Protein AF-A0A1K1N784-F1 (afdb_monomer_lite)

Structure (mmCIF, N/CA/C/O backbone):
data_AF-A0A1K1N784-F1
#
_entry.id   AF-A0A1K1N784-F1
#
loop_
_atom_site.group_PDB
_atom_site.id
_atom_site.type_symbol
_atom_site.label_atom_id
_atom_site.label_alt_id
_atom_site.label_comp_id
_atom_site.label_asym_id
_atom_site.label_entity_id
_atom_site.label_seq_id
_atom_site.pdbx_PDB_ins_code
_atom_site.Cartn_x
_atom_site.Cartn_y
_atom_site.Cartn_z
_atom_site.occupancy
_atom_site.B_iso_or_equiv
_atom_site.auth_seq_id
_atom_site.auth_comp_id
_atom_site.auth_asym_id
_atom_site.auth_atom_id
_atom_site.pdbx_PDB_model_num
ATOM 1 N N . MET A 1 1 ? 9.938 3.141 13.912 1.00 63.38 1 MET A N 1
ATOM 2 C CA . MET A 1 1 ? 8.497 3.324 14.189 1.00 63.38 1 MET A CA 1
ATOM 3 C C . MET A 1 1 ? 7.872 1.938 14.221 1.00 63.38 1 MET A C 1
ATOM 5 O O . MET A 1 1 ? 8.157 1.172 13.310 1.00 63.38 1 MET A O 1
ATOM 9 N N . GLN A 1 2 ? 7.133 1.568 15.271 1.00 84.19 2 GLN A N 1
ATOM 10 C CA . GLN A 1 2 ? 6.452 0.267 15.311 1.00 84.19 2 GLN A CA 1
ATOM 11 C C . GLN A 1 2 ? 5.195 0.350 14.439 1.00 84.19 2 GLN A C 1
ATOM 13 O O . GLN A 1 2 ? 4.446 1.317 14.556 1.00 84.19 2 GLN A O 1
ATOM 18 N N . ALA A 1 3 ? 5.017 -0.603 13.526 1.00 90.56 3 ALA A N 1
ATOM 19 C CA . ALA A 1 3 ? 3.834 -0.690 12.676 1.00 90.56 3 ALA A CA 1
ATOM 20 C C . ALA A 1 3 ? 2.866 -1.737 13.236 1.00 90.56 3 ALA A C 1
ATOM 22 O O . ALA A 1 3 ? 3.303 -2.785 13.710 1.00 90.56 3 ALA A O 1
ATOM 23 N N . ASP A 1 4 ? 1.569 -1.449 13.159 1.00 92.81 4 ASP A N 1
ATOM 24 C CA . ASP A 1 4 ? 0.488 -2.363 13.535 1.00 92.81 4 ASP A CA 1
ATOM 25 C C . ASP A 1 4 ? 0.226 -3.411 12.445 1.00 92.81 4 ASP A C 1
ATOM 27 O O . ASP A 1 4 ? -0.227 -4.516 12.737 1.00 92.81 4 ASP A O 1
ATOM 31 N N . LEU A 1 5 ? 0.518 -3.064 11.186 1.00 94.38 5 LEU A N 1
ATOM 32 C CA . LEU A 1 5 ? 0.329 -3.926 10.024 1.00 94.38 5 LEU A CA 1
ATOM 33 C C . LEU A 1 5 ? 1.456 -3.735 9.008 1.00 94.38 5 LEU A C 1
ATOM 35 O O . LEU A 1 5 ? 1.834 -2.604 8.708 1.00 94.38 5 LEU A O 1
ATOM 39 N N . GLY A 1 6 ? 1.952 -4.835 8.444 1.00 94.94 6 GLY A N 1
ATOM 40 C CA . GLY A 1 6 ? 2.844 -4.827 7.287 1.00 94.94 6 GLY A CA 1
ATOM 41 C C . GLY A 1 6 ? 2.106 -5.286 6.033 1.00 94.94 6 GLY A C 1
ATOM 42 O O . GLY A 1 6 ? 1.468 -6.336 6.050 1.00 94.94 6 GLY A O 1
ATOM 43 N N . VAL A 1 7 ? 2.211 -4.528 4.945 1.00 95.31 7 VAL A N 1
ATOM 44 C CA . VAL A 1 7 ? 1.664 -4.897 3.631 1.00 95.31 7 VAL A CA 1
ATOM 45 C C . VAL A 1 7 ? 2.724 -4.737 2.551 1.00 95.31 7 VAL A C 1
ATOM 47 O O . VAL A 1 7 ? 3.675 -3.964 2.699 1.00 95.31 7 VAL A O 1
ATOM 50 N N . ARG A 1 8 ? 2.553 -5.461 1.446 1.00 95.06 8 ARG A N 1
ATOM 51 C CA . ARG A 1 8 ? 3.390 -5.291 0.259 1.00 95.06 8 ARG A CA 1
ATOM 52 C C . ARG A 1 8 ? 2.777 -4.232 -0.650 1.00 95.06 8 ARG A C 1
ATOM 54 O O . ARG A 1 8 ? 1.585 -4.294 -0.924 1.00 95.06 8 ARG A O 1
ATOM 61 N N . LEU A 1 9 ? 3.582 -3.281 -1.103 1.00 94.50 9 LEU A N 1
ATOM 62 C CA . LEU A 1 9 ? 3.180 -2.202 -1.999 1.00 94.50 9 LEU A CA 1
ATOM 63 C C . LEU A 1 9 ? 3.704 -2.470 -3.408 1.00 94.50 9 LEU A C 1
ATOM 65 O O . LEU A 1 9 ? 4.892 -2.701 -3.602 1.00 94.50 9 LEU A O 1
ATOM 69 N N . ILE A 1 10 ? 2.813 -2.435 -4.385 1.00 93.56 10 ILE A N 1
ATOM 70 C CA . ILE A 1 10 ? 3.071 -2.748 -5.791 1.00 93.56 10 ILE A CA 1
ATOM 71 C C . ILE A 1 10 ? 2.526 -1.589 -6.630 1.00 93.56 10 ILE A C 1
ATOM 73 O O . ILE A 1 10 ? 1.604 -0.889 -6.207 1.00 93.56 10 ILE A O 1
ATOM 77 N N . HIS A 1 11 ? 3.094 -1.381 -7.815 1.00 90.62 11 HIS A N 1
ATOM 78 C CA . HIS A 1 11 ? 2.498 -0.530 -8.840 1.00 90.62 11 HIS A CA 1
ATOM 79 C C . HIS A 1 11 ? 2.474 -1.290 -10.166 1.00 90.62 11 HIS A C 1
ATOM 81 O O . HIS A 1 11 ? 3.519 -1.758 -10.621 1.00 90.62 11 HIS A O 1
ATOM 87 N N . ASP A 1 12 ? 1.299 -1.427 -10.777 1.00 90.19 12 ASP A N 1
ATOM 88 C CA . ASP A 1 12 ? 1.102 -2.223 -12.001 1.00 90.19 12 ASP A CA 1
ATOM 89 C C . ASP A 1 12 ? 1.245 -1.406 -13.301 1.00 90.19 12 ASP A C 1
ATOM 91 O O . ASP A 1 12 ? 1.180 -1.950 -14.401 1.00 90.19 12 ASP A O 1
ATOM 95 N N . GLY A 1 13 ? 1.459 -0.095 -13.174 1.00 88.19 13 GLY A N 1
ATOM 96 C CA . GLY A 1 13 ? 1.525 0.855 -14.286 1.00 88.19 13 GLY A CA 1
ATOM 97 C C . GLY A 1 13 ? 0.312 1.783 -14.361 1.00 88.19 13 GLY A C 1
ATOM 98 O O . GLY A 1 13 ? 0.438 2.863 -14.930 1.00 88.19 13 GLY A O 1
ATOM 99 N N . ASN A 1 14 ? -0.804 1.416 -13.729 1.00 91.75 14 ASN A N 1
ATOM 100 C CA . ASN A 1 14 ? -2.034 2.206 -13.673 1.00 91.75 14 ASN A CA 1
ATOM 101 C C . ASN A 1 14 ? -2.416 2.592 -12.239 1.00 91.75 14 ASN A C 1
ATOM 103 O O . ASN A 1 14 ? -2.888 3.704 -12.008 1.00 91.75 14 ASN A O 1
ATOM 107 N N . CYS A 1 15 ? -2.227 1.671 -11.294 1.00 95.44 15 CYS A N 1
ATOM 108 C CA . CYS A 1 15 ? -2.656 1.798 -9.913 1.00 95.44 15 CYS A CA 1
ATOM 109 C C . CYS A 1 15 ? -1.554 1.370 -8.939 1.00 95.44 15 CYS A C 1
ATOM 111 O O . CYS A 1 15 ? -0.744 0.473 -9.196 1.00 95.44 15 CYS A O 1
ATOM 113 N N . TRP A 1 16 ? -1.593 1.980 -7.760 1.00 95.38 16 TRP A N 1
ATOM 114 C CA . TRP A 1 16 ? -0.936 1.482 -6.565 1.00 95.38 16 TRP A CA 1
ATOM 115 C C . TRP A 1 16 ? -1.786 0.399 -5.915 1.00 95.38 16 TRP A C 1
ATOM 117 O O . TRP A 1 16 ? -3.006 0.528 -5.820 1.00 95.38 16 TRP A O 1
ATOM 127 N N . ILE A 1 17 ? -1.127 -0.652 -5.439 1.00 96.06 17 ILE A N 1
ATOM 128 C CA . ILE A 1 17 ? -1.774 -1.832 -4.874 1.00 96.06 17 ILE A CA 1
ATOM 129 C C . ILE A 1 17 ? -1.099 -2.178 -3.546 1.00 96.06 17 ILE A C 1
ATOM 131 O O . ILE A 1 17 ? 0.111 -2.401 -3.493 1.00 96.06 17 ILE A O 1
ATOM 135 N N . ALA A 1 18 ? -1.883 -2.237 -2.472 1.00 96.56 18 ALA A N 1
ATOM 136 C CA . ALA A 1 18 ? -1.472 -2.767 -1.178 1.00 96.56 18 ALA A CA 1
ATOM 137 C C . ALA A 1 18 ? -1.991 -4.203 -1.031 1.00 96.56 18 ALA A C 1
ATOM 139 O O . ALA A 1 18 ? -3.194 -4.431 -0.899 1.00 96.56 18 ALA A O 1
ATOM 140 N N . CYS A 1 19 ? -1.073 -5.167 -1.023 1.00 95.06 19 CYS A N 1
ATOM 141 C CA . CYS A 1 19 ? -1.375 -6.588 -0.916 1.00 95.06 19 CYS A CA 1
ATOM 142 C C . CYS A 1 19 ? -1.098 -7.106 0.499 1.00 95.06 19 CYS A C 1
ATOM 144 O O . CYS A 1 19 ? 0.017 -6.990 1.023 1.00 95.06 19 CYS A O 1
ATOM 146 N N . HIS A 1 20 ? -2.095 -7.772 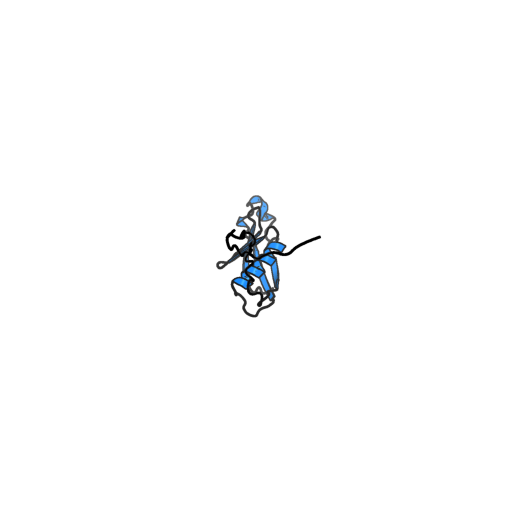1.070 1.00 93.56 20 HIS A N 1
ATOM 147 C CA . HIS A 1 20 ? -2.001 -8.561 2.291 1.00 93.56 20 HIS A CA 1
ATOM 148 C C . HIS A 1 20 ? -2.607 -9.954 2.024 1.00 93.56 20 HIS A C 1
ATOM 150 O O . HIS A 1 20 ? -3.487 -10.072 1.177 1.00 93.56 20 HIS A O 1
ATOM 156 N N . PRO A 1 21 ? -2.219 -11.030 2.733 1.00 89.88 21 PRO A N 1
ATOM 157 C CA . PRO A 1 21 ? -2.790 -12.364 2.495 1.00 89.88 21 PRO A CA 1
ATOM 158 C C . PRO A 1 21 ? -4.322 -12.470 2.604 1.00 89.88 21 PRO A C 1
ATOM 160 O O . PRO A 1 21 ? -4.899 -13.439 2.127 1.00 89.88 21 PRO A O 1
ATOM 163 N N . VAL A 1 22 ? -4.973 -11.501 3.254 1.00 89.00 22 VAL A N 1
ATOM 164 C CA . VAL A 1 22 ? -6.417 -11.519 3.556 1.00 89.00 22 VAL A CA 1
ATOM 165 C C . VAL A 1 22 ? -7.200 -10.475 2.751 1.00 89.00 22 VAL A C 1
ATOM 167 O O . VAL A 1 22 ? -8.419 -10.567 2.653 1.00 89.00 22 VAL A O 1
ATOM 170 N N . PHE A 1 23 ? -6.531 -9.470 2.185 1.00 91.25 23 PHE A N 1
ATOM 171 C CA . PHE A 1 23 ? -7.196 -8.403 1.442 1.00 91.25 23 PHE A CA 1
ATOM 172 C C . PHE A 1 23 ? -6.239 -7.734 0.458 1.00 91.25 23 PHE A C 1
ATOM 174 O O . PHE A 1 23 ? -5.017 -7.762 0.618 1.00 91.25 23 PHE A O 1
ATOM 181 N N . GLU A 1 24 ? -6.826 -7.044 -0.508 1.00 94.81 24 GLU A N 1
ATOM 182 C CA . GLU A 1 24 ? -6.115 -6.165 -1.420 1.00 94.81 24 GLU A CA 1
ATOM 183 C C . GLU A 1 24 ? -6.841 -4.821 -1.488 1.00 94.81 24 GLU A C 1
ATOM 185 O O . GLU A 1 24 ? -8.072 -4.776 -1.523 1.00 94.81 24 GLU A O 1
ATOM 190 N N . ALA A 1 25 ? -6.077 -3.731 -1.475 1.00 96.44 25 ALA A N 1
ATOM 191 C CA . ALA A 1 25 ? -6.582 -2.381 -1.692 1.00 96.44 25 ALA A CA 1
ATOM 192 C C . ALA A 1 25 ? -5.841 -1.750 -2.871 1.00 96.44 25 ALA A C 1
ATOM 194 O O . ALA A 1 25 ? -4.635 -1.947 -3.019 1.00 96.44 25 ALA A O 1
ATOM 195 N N . GLN A 1 26 ? -6.557 -0.990 -3.697 1.00 97.50 26 GLN A N 1
ATOM 196 C CA . GLN A 1 26 ? -6.016 -0.354 -4.896 1.00 97.50 26 GLN A CA 1
ATOM 197 C C . GLN A 1 26 ? -6.378 1.131 -4.917 1.00 97.50 26 GLN A C 1
ATOM 199 O O . GLN A 1 26 ? -7.425 1.512 -4.399 1.00 97.50 26 GLN A O 1
ATOM 204 N N . GLY A 1 27 ? -5.547 1.962 -5.537 1.00 96.88 27 GLY A N 1
ATOM 205 C CA . GLY A 1 27 ? -5.840 3.373 -5.798 1.00 96.88 27 GLY A CA 1
ATOM 206 C C . GLY A 1 27 ? -4.984 3.905 -6.941 1.00 96.88 27 GLY A C 1
ATOM 207 O O . GLY A 1 27 ? -3.863 3.439 -7.134 1.00 96.88 27 GLY A O 1
ATOM 208 N N . ARG A 1 28 ? -5.488 4.866 -7.723 1.00 95.62 28 ARG A N 1
ATOM 209 C CA . ARG A 1 28 ? -4.728 5.441 -8.853 1.00 95.62 28 ARG A CA 1
ATOM 210 C C . ARG A 1 28 ? -3.547 6.274 -8.375 1.00 95.62 28 ARG A C 1
ATOM 212 O O . ARG A 1 28 ? -2.526 6.366 -9.047 1.00 95.62 28 ARG A O 1
ATOM 219 N N . ASP A 1 29 ? -3.675 6.844 -7.186 1.00 94.56 29 ASP A N 1
ATOM 220 C CA . ASP A 1 29 ? -2.600 7.501 -6.464 1.00 94.56 29 ASP A CA 1
ATOM 221 C C . ASP A 1 29 ? -2.507 6.976 -5.023 1.00 94.56 29 ASP A C 1
ATOM 223 O O . ASP A 1 29 ? -3.333 6.187 -4.555 1.00 94.56 29 ASP A O 1
ATOM 227 N N . LEU A 1 30 ? -1.455 7.393 -4.320 1.00 93.62 30 LEU A N 1
ATOM 228 C CA . LEU A 1 30 ? -1.189 6.963 -2.950 1.00 93.62 30 LEU A CA 1
ATOM 229 C C . LEU A 1 30 ? -2.256 7.438 -1.952 1.00 93.62 30 LEU A C 1
ATOM 231 O O . LEU A 1 30 ? -2.489 6.748 -0.966 1.00 93.62 30 LEU A O 1
ATOM 235 N N . SER A 1 31 ? -2.911 8.575 -2.198 1.00 94.38 31 SER A N 1
ATOM 236 C CA . SER A 1 31 ? -3.964 9.096 -1.318 1.00 94.38 31 SER A CA 1
ATOM 237 C C . SER A 1 31 ? -5.246 8.277 -1.463 1.00 94.38 31 SER A C 1
ATOM 239 O O . SER A 1 31 ? -5.870 7.913 -0.468 1.00 94.38 31 SER A O 1
ATOM 241 N N . GLU A 1 32 ? -5.621 7.944 -2.701 1.00 96.06 32 GLU A N 1
ATOM 242 C CA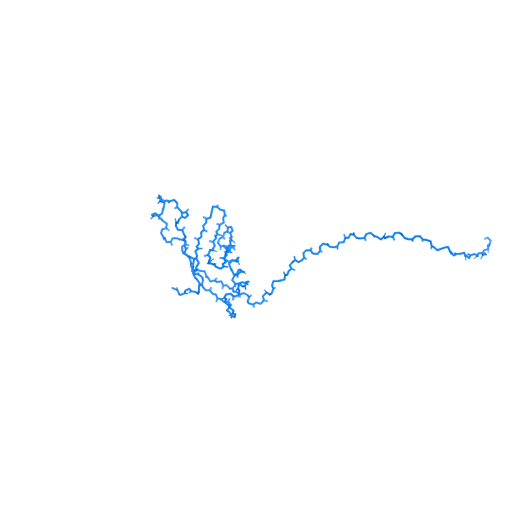 . GLU A 1 32 ? -6.735 7.043 -3.004 1.00 96.06 32 GLU A CA 1
ATOM 243 C C . GLU A 1 32 ? -6.476 5.642 -2.432 1.00 96.06 32 GLU A C 1
ATOM 245 O O . GLU A 1 32 ? -7.374 5.044 -1.837 1.00 96.06 32 GLU A O 1
ATOM 250 N N . LEU A 1 33 ? -5.237 5.142 -2.532 1.00 96.75 33 LEU A N 1
ATOM 251 C CA . LEU A 1 33 ? -4.844 3.881 -1.905 1.00 96.75 33 LEU A CA 1
ATOM 252 C C . LEU A 1 33 ? -5.034 3.923 -0.383 1.00 96.75 33 LEU A C 1
ATOM 254 O O . LEU A 1 33 ? -5.579 2.975 0.177 1.00 96.75 33 LEU A O 1
ATOM 258 N N . ASP A 1 34 ? -4.598 4.995 0.282 1.00 95.69 34 ASP A N 1
ATOM 259 C CA . ASP A 1 34 ? -4.691 5.132 1.740 1.00 95.69 34 ASP A CA 1
ATOM 260 C C . ASP A 1 34 ? -6.162 5.115 2.210 1.00 95.69 34 ASP A C 1
ATOM 262 O O . ASP A 1 34 ? -6.500 4.417 3.172 1.00 95.69 34 ASP A O 1
ATOM 266 N N . LEU A 1 35 ? -7.056 5.805 1.489 1.00 94.69 35 LEU A N 1
ATOM 267 C CA . LEU A 1 35 ? -8.503 5.799 1.749 1.00 94.69 35 LEU A CA 1
ATOM 268 C C . LEU A 1 35 ? -9.120 4.409 1.548 1.00 94.69 35 LEU A C 1
ATOM 270 O O . LEU A 1 35 ? -9.834 3.900 2.416 1.00 94.69 35 LEU A O 1
ATOM 274 N N . ASN A 1 36 ? -8.823 3.771 0.416 1.00 95.38 36 ASN A N 1
ATOM 275 C CA . ASN A 1 36 ? -9.368 2.455 0.089 1.00 95.38 36 ASN A CA 1
ATOM 276 C C . ASN A 1 36 ? -8.834 1.369 1.031 1.00 95.38 36 ASN A C 1
ATOM 278 O O . ASN A 1 36 ? -9.561 0.434 1.378 1.00 95.38 36 ASN A O 1
ATOM 282 N N . LEU A 1 37 ? -7.590 1.505 1.493 1.00 95.25 37 LEU A N 1
ATOM 283 C CA . LEU A 1 37 ? -6.996 0.632 2.496 1.00 95.25 37 LEU A CA 1
ATOM 284 C C . LEU A 1 37 ? -7.719 0.756 3.839 1.00 95.25 37 LEU A C 1
ATOM 286 O O . LEU A 1 37 ? -8.081 -0.273 4.407 1.00 95.25 37 LEU A O 1
ATOM 290 N N . ALA A 1 38 ? -7.991 1.974 4.319 1.00 93.62 38 ALA A N 1
ATOM 291 C CA . ALA A 1 38 ? -8.762 2.177 5.547 1.00 93.62 38 ALA A CA 1
ATOM 292 C C . ALA A 1 38 ? -10.137 1.487 5.466 1.00 93.62 38 ALA A C 1
ATOM 294 O O . ALA A 1 38 ? -10.467 0.667 6.325 1.00 93.62 38 ALA A O 1
ATOM 295 N N . GLY A 1 39 ? -10.872 1.688 4.366 1.00 91.44 39 GLY A N 1
ATOM 296 C CA . GLY A 1 39 ? -12.165 1.029 4.147 1.00 91.44 39 GLY A CA 1
ATOM 297 C C . GLY A 1 39 ? -12.079 -0.502 4.024 1.00 91.44 39 GLY A C 1
ATOM 298 O O . GLY A 1 39 ? -13.002 -1.221 4.414 1.00 91.44 39 GLY A O 1
ATOM 299 N N . CYS A 1 40 ? -10.976 -1.054 3.508 1.00 91.94 40 CYS A N 1
ATOM 300 C CA . CYS A 1 40 ? -10.755 -2.505 3.513 1.00 91.94 40 CYS A CA 1
ATOM 301 C C . CYS A 1 40 ? -10.520 -3.044 4.927 1.00 91.94 40 CYS A C 1
ATOM 303 O O . CYS A 1 40 ? -11.085 -4.076 5.287 1.00 91.94 40 CYS A O 1
ATOM 305 N N . LEU A 1 41 ? -9.732 -2.338 5.737 1.00 91.12 41 LEU A N 1
ATOM 306 C CA . LEU A 1 41 ? -9.426 -2.734 7.113 1.00 91.12 41 LEU A CA 1
ATOM 307 C C . LEU A 1 41 ? -10.656 -2.656 8.024 1.00 91.12 41 LEU A C 1
ATOM 309 O O . LEU A 1 41 ? -10.844 -3.534 8.870 1.00 91.12 41 LEU A O 1
ATOM 313 N N . GLU A 1 42 ? -11.520 -1.663 7.806 1.00 89.00 42 GLU A N 1
ATOM 314 C CA . GLU A 1 42 ? -12.819 -1.536 8.473 1.00 89.00 42 GLU A CA 1
ATOM 315 C C . GLU A 1 42 ? -13.749 -2.705 8.130 1.00 89.00 42 GLU A C 1
ATOM 317 O O . GLU A 1 42 ? -14.240 -3.392 9.030 1.00 89.00 42 GLU A O 1
ATOM 322 N N . ARG A 1 43 ? -13.940 -2.997 6.835 1.00 86.00 43 ARG A N 1
ATOM 323 C CA . ARG A 1 43 ? -14.798 -4.107 6.380 1.00 86.00 43 ARG A CA 1
ATOM 324 C C . ARG A 1 43 ? -14.295 -5.469 6.852 1.00 86.00 43 ARG A C 1
ATOM 326 O O . ARG A 1 43 ? -15.097 -6.317 7.233 1.00 86.00 43 ARG A O 1
ATOM 333 N N . ALA A 1 44 ? -12.979 -5.666 6.865 1.00 85.06 44 ALA A N 1
ATOM 334 C CA . ALA A 1 44 ? -12.356 -6.897 7.339 1.00 85.06 44 ALA A CA 1
ATOM 335 C C . ALA A 1 44 ? -12.341 -7.021 8.876 1.00 85.06 44 ALA A C 1
ATOM 337 O O . ALA A 1 44 ? -11.983 -8.079 9.391 1.00 85.06 44 ALA A O 1
ATOM 338 N N . ARG A 1 45 ? -12.717 -5.960 9.614 1.00 84.50 45 ARG A N 1
ATOM 339 C CA . ARG A 1 45 ? -12.709 -5.890 11.087 1.00 84.50 45 ARG A CA 1
ATOM 340 C C . ARG A 1 45 ? -11.384 -6.353 11.707 1.00 84.50 45 ARG A C 1
ATOM 342 O O . ARG A 1 45 ? -11.373 -6.970 12.768 1.00 84.50 45 ARG A O 1
ATOM 349 N N . LEU A 1 46 ? -10.262 -6.047 11.052 1.00 82.31 46 LEU A N 1
ATOM 350 C CA . LEU A 1 46 ? -8.936 -6.523 11.473 1.00 82.31 46 LEU A CA 1
ATOM 351 C C . LEU A 1 46 ? -8.425 -5.838 12.747 1.00 82.31 46 LEU A C 1
ATOM 353 O O . LEU A 1 46 ? -7.600 -6.403 13.460 1.00 82.31 46 LEU A O 1
ATOM 357 N N . PHE A 1 47 ? -8.936 -4.644 13.055 1.00 86.19 47 PHE A N 1
ATOM 358 C CA . PHE A 1 47 ? -8.549 -3.859 14.229 1.00 86.19 47 PHE A CA 1
ATOM 359 C C . PHE A 1 47 ? -9.788 -3.349 14.985 1.00 86.19 47 PHE A C 1
ATOM 361 O O . PHE A 1 47 ? -10.063 -2.147 14.986 1.00 86.19 47 PHE A O 1
ATOM 368 N N . PRO A 1 48 ? -10.574 -4.240 15.617 1.00 81.44 48 PRO A N 1
ATOM 369 C CA . PRO A 1 48 ? -11.808 -3.848 16.288 1.00 81.44 48 PRO A CA 1
ATOM 370 C C . PRO A 1 48 ? -11.518 -2.882 17.445 1.00 81.44 48 PRO A C 1
ATOM 372 O O . PRO A 1 48 ? -10.624 -3.114 18.258 1.00 81.44 48 PRO A O 1
ATOM 375 N N . GLY A 1 49 ? -12.277 -1.786 17.513 1.00 82.00 49 GLY A N 1
ATOM 376 C CA . GLY A 1 49 ? -12.166 -0.781 18.577 1.00 82.00 49 GLY A CA 1
ATOM 377 C C . GLY A 1 49 ? -10.961 0.160 18.477 1.00 82.00 49 GLY A C 1
ATOM 378 O O . GLY A 1 49 ? -10.820 1.037 19.326 1.00 82.00 49 GLY A O 1
ATOM 379 N N . ARG A 1 50 ? -10.104 0.023 17.457 1.00 86.25 50 ARG A N 1
ATOM 380 C CA . ARG A 1 50 ? -9.035 0.992 17.180 1.00 86.25 50 ARG A CA 1
ATOM 381 C C . ARG A 1 50 ? -9.518 2.053 16.198 1.00 86.25 50 ARG A C 1
ATOM 383 O O . ARG A 1 50 ? -10.160 1.733 15.205 1.00 86.25 50 ARG A O 1
ATOM 390 N N . THR A 1 51 ? -9.174 3.306 16.475 1.00 88.56 51 THR A N 1
ATOM 391 C CA . THR A 1 51 ? -9.493 4.469 15.630 1.00 88.56 51 THR A CA 1
ATOM 392 C C . THR A 1 51 ? -8.302 4.941 14.805 1.00 88.56 51 THR A C 1
ATOM 394 O O . THR A 1 51 ? -8.472 5.717 13.874 1.00 88.56 51 THR A O 1
ATOM 397 N N . GLU A 1 52 ? -7.091 4.497 15.135 1.00 92.38 52 GLU A N 1
ATOM 398 C CA . GLU A 1 52 ? -5.871 4.818 14.400 1.00 92.38 52 GLU A CA 1
ATOM 399 C C . GLU A 1 52 ? -4.961 3.591 14.364 1.00 92.38 52 GLU A C 1
ATOM 401 O O . GLU A 1 52 ? -4.846 2.857 15.352 1.00 92.38 52 GLU A O 1
ATOM 406 N N . ILE A 1 53 ? -4.318 3.374 13.222 1.00 94.12 53 ILE A N 1
ATOM 407 C CA . ILE A 1 53 ? -3.293 2.347 13.038 1.00 94.12 53 ILE A CA 1
ATOM 408 C C . ILE A 1 53 ? -2.146 2.893 12.189 1.00 94.12 53 ILE A C 1
ATOM 410 O O . ILE A 1 53 ? -2.339 3.742 11.318 1.00 94.12 53 ILE A O 1
ATOM 414 N N . THR A 1 54 ? -0.946 2.371 12.414 1.00 96.31 54 THR A N 1
ATOM 415 C CA . THR A 1 54 ? 0.221 2.620 11.566 1.00 96.31 54 THR A CA 1
ATOM 416 C C . THR A 1 54 ? 0.466 1.417 10.664 1.00 96.31 54 THR A C 1
ATOM 418 O O . THR A 1 54 ? 0.790 0.329 11.139 1.00 96.31 54 THR A O 1
ATOM 421 N N . VAL A 1 55 ? 0.377 1.615 9.352 1.00 95.62 55 VAL A N 1
ATOM 422 C CA . VAL A 1 55 ? 0.676 0.588 8.350 1.00 95.62 55 VAL A CA 1
ATOM 423 C C . VAL A 1 55 ? 2.060 0.838 7.765 1.00 95.62 55 VAL A C 1
ATOM 425 O O . VAL A 1 55 ? 2.375 1.947 7.336 1.00 95.62 55 VAL A O 1
ATOM 428 N N . PHE A 1 56 ? 2.892 -0.197 7.743 1.00 95.50 56 PHE A N 1
ATOM 429 C CA . PHE A 1 56 ? 4.133 -0.221 6.984 1.00 95.50 56 PHE A CA 1
ATOM 430 C C . PHE A 1 56 ? 3.889 -0.858 5.617 1.00 95.50 56 PHE A C 1
ATOM 432 O O . PHE A 1 56 ? 3.460 -2.006 5.517 1.00 95.50 56 PHE A O 1
ATOM 439 N N . MET A 1 57 ? 4.184 -0.106 4.566 1.00 94.81 57 MET A N 1
ATOM 440 C CA . MET A 1 57 ? 4.088 -0.527 3.177 1.00 94.81 57 MET A CA 1
ATOM 441 C C . MET A 1 57 ? 5.496 -0.784 2.645 1.00 94.81 57 MET A C 1
ATOM 443 O O . MET A 1 57 ? 6.263 0.159 2.435 1.00 94.81 57 MET A O 1
ATOM 447 N N . ALA A 1 58 ? 5.836 -2.056 2.444 1.00 92.75 58 ALA A N 1
ATOM 448 C CA . ALA A 1 58 ? 7.102 -2.474 1.855 1.00 92.75 58 ALA A CA 1
ATOM 449 C C . ALA A 1 58 ? 6.957 -2.561 0.335 1.00 92.75 58 ALA A C 1
ATOM 451 O O . ALA A 1 58 ? 6.202 -3.395 -0.163 1.00 92.75 58 ALA A O 1
ATOM 452 N N . PHE A 1 59 ? 7.666 -1.713 -0.402 1.00 91.12 59 PHE A N 1
ATOM 453 C CA . PHE A 1 59 ? 7.578 -1.697 -1.855 1.00 91.12 59 PHE A CA 1
ATOM 454 C C . PHE A 1 59 ? 8.230 -2.933 -2.483 1.00 91.12 59 PHE A C 1
ATOM 456 O O . PHE A 1 59 ? 9.352 -3.313 -2.143 1.00 91.12 59 PHE A O 1
ATOM 463 N N . ASP A 1 60 ? 7.528 -3.552 -3.428 1.00 88.94 60 ASP A N 1
ATOM 464 C CA . ASP A 1 60 ? 8.017 -4.683 -4.198 1.00 88.94 60 ASP A CA 1
ATOM 465 C C . ASP A 1 60 ? 8.887 -4.197 -5.363 1.00 88.94 60 ASP A C 1
ATOM 467 O O . ASP A 1 60 ? 8.410 -3.819 -6.437 1.00 88.94 60 ASP A O 1
ATOM 471 N N . PHE A 1 61 ? 10.204 -4.254 -5.167 1.00 82.75 61 PHE A N 1
ATOM 472 C CA . PHE A 1 61 ? 11.185 -3.910 -6.199 1.00 82.75 61 PHE A CA 1
ATOM 473 C C . PHE A 1 61 ? 11.143 -4.837 -7.421 1.00 82.75 61 PHE A C 1
ATOM 475 O O . PHE A 1 61 ? 11.744 -4.508 -8.446 1.00 82.75 61 PHE A O 1
ATOM 482 N N . GLY A 1 62 ? 10.415 -5.958 -7.352 1.00 80.50 62 GLY A N 1
ATOM 483 C CA . GLY A 1 62 ? 10.074 -6.794 -8.498 1.00 80.50 62 GLY A CA 1
ATOM 484 C C . GLY A 1 62 ? 9.430 -6.003 -9.639 1.00 80.50 62 GLY A C 1
ATOM 485 O O . GLY A 1 62 ? 9.732 -6.279 -10.798 1.00 80.50 62 GLY A O 1
ATOM 486 N N . CYS A 1 63 ? 8.654 -4.963 -9.317 1.00 77.88 63 CYS A N 1
ATOM 487 C CA . CYS A 1 63 ? 7.955 -4.113 -10.290 1.00 77.88 63 CYS A CA 1
ATOM 488 C C . CYS A 1 63 ? 8.893 -3.204 -11.094 1.00 77.88 63 CYS A C 1
ATOM 490 O O . CYS A 1 63 ? 8.515 -2.666 -12.130 1.00 77.88 63 CYS A O 1
ATOM 492 N N . ILE A 1 64 ? 10.118 -3.002 -10.610 1.00 78.06 64 ILE A N 1
ATOM 493 C CA . ILE A 1 64 ? 11.082 -2.093 -11.219 1.00 78.06 64 ILE A CA 1
ATOM 494 C C . ILE A 1 64 ? 12.078 -2.905 -12.063 1.00 78.06 64 ILE A C 1
ATOM 496 O O . ILE A 1 64 ? 12.641 -3.886 -11.558 1.00 78.06 64 ILE A O 1
ATOM 500 N N . PRO A 1 65 ? 12.364 -2.507 -13.318 1.00 81.06 65 PRO A N 1
ATOM 501 C CA . PRO A 1 65 ? 13.416 -3.124 -14.120 1.00 81.06 65 PRO A CA 1
ATOM 502 C C . PRO A 1 65 ? 14.779 -3.100 -13.416 1.00 81.06 65 PRO A C 1
ATOM 504 O O . PRO A 1 65 ? 15.160 -2.099 -12.812 1.00 81.06 65 PRO A O 1
ATOM 507 N N . ILE A 1 66 ? 15.551 -4.186 -13.528 1.00 83.12 66 ILE A N 1
ATOM 508 C CA . ILE A 1 66 ? 16.817 -4.370 -12.788 1.00 83.12 66 ILE A CA 1
ATOM 509 C C . ILE A 1 66 ? 17.780 -3.184 -12.959 1.00 83.12 66 ILE A C 1
ATOM 511 O O . ILE A 1 66 ? 18.404 -2.761 -11.988 1.00 83.12 66 ILE A O 1
ATOM 515 N N . TRP A 1 67 ? 17.856 -2.608 -14.162 1.00 81.25 67 TRP A N 1
ATOM 516 C CA . TRP A 1 67 ? 18.807 -1.547 -14.506 1.00 81.25 67 TRP A CA 1
ATOM 517 C C . TRP A 1 67 ? 18.627 -0.246 -13.703 1.00 81.25 67 TRP A C 1
ATOM 519 O O . TRP A 1 67 ? 19.608 0.468 -13.492 1.00 81.25 67 TRP A O 1
ATOM 529 N N . ILE A 1 68 ? 17.419 0.045 -13.199 1.00 78.75 68 ILE A N 1
ATOM 530 C CA . ILE A 1 68 ? 17.150 1.251 -12.394 1.00 78.75 68 ILE A CA 1
ATOM 531 C C . ILE A 1 68 ? 17.061 0.967 -10.884 1.00 78.75 68 ILE A C 1
ATOM 533 O O . ILE A 1 68 ? 17.104 1.899 -10.084 1.00 78.75 68 ILE A O 1
ATOM 537 N N . ARG A 1 69 ? 17.015 -0.306 -10.455 1.00 76.25 69 ARG A N 1
ATOM 538 C CA . ARG A 1 69 ? 16.881 -0.680 -9.027 1.00 76.25 69 ARG A CA 1
ATOM 539 C C . ARG A 1 69 ? 17.987 -0.110 -8.141 1.00 76.25 69 ARG A C 1
ATOM 541 O O . ARG A 1 69 ? 17.714 0.261 -7.004 1.00 76.25 69 ARG A O 1
ATOM 548 N N . GLN A 1 70 ? 19.206 0.011 -8.670 1.00 75.62 70 GLN A N 1
ATOM 549 C CA . GLN A 1 70 ? 20.355 0.589 -7.959 1.00 75.62 70 GLN A CA 1
ATOM 550 C C . GLN A 1 70 ? 20.120 2.030 -7.471 1.00 75.62 70 GLN A C 1
ATOM 552 O O . GLN A 1 70 ? 20.762 2.460 -6.520 1.00 75.62 70 GLN A O 1
ATOM 557 N N . TYR A 1 71 ? 19.161 2.745 -8.067 1.00 71.19 71 TYR A N 1
ATOM 558 C CA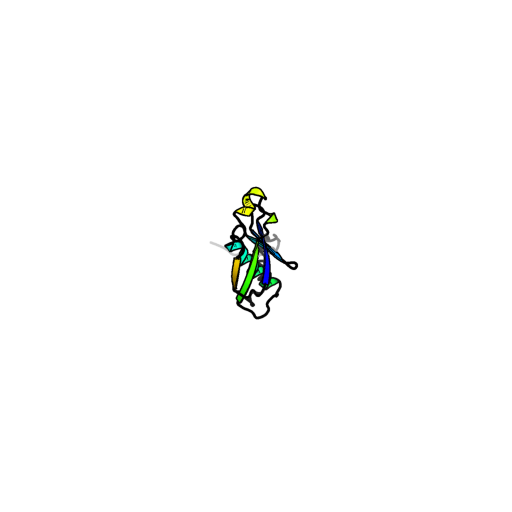 . TYR A 1 71 ? 18.793 4.109 -7.691 1.00 71.19 71 TYR A CA 1
ATOM 559 C C . TYR A 1 71 ? 17.527 4.183 -6.817 1.00 71.19 71 TYR A C 1
ATOM 561 O O . TYR A 1 71 ? 17.139 5.270 -6.402 1.00 71.19 71 TYR A O 1
ATOM 569 N N . ALA A 1 72 ? 16.868 3.053 -6.528 1.00 63.91 72 ALA A N 1
ATOM 570 C CA . ALA A 1 72 ? 15.506 3.025 -5.984 1.00 63.91 72 ALA A CA 1
ATOM 571 C C . ALA A 1 72 ? 15.374 2.462 -4.557 1.00 63.91 72 ALA A C 1
ATOM 573 O O . ALA A 1 72 ? 14.282 2.532 -3.997 1.00 63.91 72 ALA A O 1
ATOM 574 N N . TYR A 1 73 ? 16.445 1.925 -3.962 1.00 56.22 73 TYR A N 1
ATOM 575 C CA . TYR A 1 73 ? 16.394 0.991 -2.821 1.00 56.22 73 TYR A CA 1
ATOM 576 C C . TYR A 1 73 ? 15.534 1.392 -1.605 1.00 56.22 73 TYR A C 1
ATOM 578 O O . TYR A 1 73 ? 15.104 0.506 -0.866 1.00 56.22 73 TYR A O 1
ATOM 586 N N . HIS A 1 74 ? 15.258 2.681 -1.373 1.00 59.88 74 HIS A N 1
ATOM 587 C CA . HIS A 1 74 ? 14.563 3.135 -0.160 1.00 59.88 74 HIS A CA 1
ATOM 588 C C . HIS A 1 74 ? 13.429 4.148 -0.378 1.00 59.88 74 HIS A C 1
ATOM 590 O O . HIS A 1 74 ? 12.830 4.579 0.601 1.00 59.88 74 HIS A O 1
ATOM 596 N N . TYR A 1 75 ? 13.096 4.524 -1.617 1.00 69.06 75 TYR A N 1
ATOM 597 C CA . TYR A 1 75 ? 12.186 5.660 -1.847 1.00 69.06 75 TYR A CA 1
ATOM 598 C C . TYR A 1 75 ? 10.700 5.348 -1.665 1.00 69.06 75 TYR A C 1
ATOM 600 O O . TYR A 1 75 ? 9.919 6.252 -1.387 1.00 69.06 75 TYR A O 1
ATOM 608 N N . PHE A 1 76 ? 10.303 4.085 -1.812 1.00 78.56 76 PHE A N 1
ATOM 609 C CA . PHE A 1 76 ? 8.885 3.724 -1.884 1.00 78.56 76 PHE A CA 1
ATOM 610 C C . PHE A 1 76 ? 8.356 3.025 -0.632 1.00 78.56 76 PHE A C 1
ATOM 612 O O . PHE A 1 76 ? 7.145 2.863 -0.489 1.00 78.56 76 PHE A O 1
ATOM 619 N N . ASN A 1 77 ? 9.238 2.639 0.294 1.00 90.38 77 ASN A N 1
ATOM 620 C CA . ASN A 1 77 ? 8.794 2.151 1.592 1.00 90.38 77 ASN A CA 1
ATOM 621 C C . ASN A 1 77 ? 8.190 3.315 2.371 1.00 90.38 77 ASN A C 1
ATOM 623 O O . ASN A 1 77 ? 8.837 4.350 2.538 1.00 90.38 77 ASN A O 1
ATOM 627 N N . ARG A 1 78 ? 6.976 3.140 2.888 1.00 91.94 78 ARG A N 1
ATOM 628 C CA . ARG A 1 78 ? 6.306 4.199 3.646 1.00 91.94 78 ARG A CA 1
ATOM 629 C C . ARG A 1 78 ? 5.605 3.668 4.880 1.00 91.94 78 ARG A C 1
ATOM 631 O O . ARG A 1 78 ? 5.092 2.553 4.900 1.00 91.94 78 ARG A O 1
ATOM 638 N N . HIS A 1 79 ? 5.578 4.508 5.906 1.00 93.94 79 HIS A N 1
ATOM 639 C CA . HIS A 1 79 ? 4.655 4.368 7.019 1.00 93.94 79 HIS A CA 1
ATOM 640 C C . HIS A 1 79 ? 3.488 5.316 6.778 1.00 93.94 79 HIS A C 1
ATOM 642 O O . HIS A 1 79 ? 3.706 6.498 6.508 1.00 93.94 79 HIS A O 1
ATOM 648 N N . VAL A 1 80 ? 2.267 4.808 6.884 1.00 94.38 80 VAL A N 1
ATOM 649 C CA . VAL A 1 80 ? 1.056 5.623 6.825 1.00 94.38 80 VAL A CA 1
ATOM 650 C C . VAL A 1 80 ? 0.264 5.437 8.108 1.00 94.38 80 VAL A C 1
ATOM 652 O O . VAL A 1 80 ? 0.132 4.324 8.615 1.00 94.38 80 VAL A O 1
ATOM 655 N N . ARG A 1 81 ? -0.233 6.544 8.652 1.00 95.12 81 ARG A N 1
ATOM 656 C CA . ARG A 1 81 ? -1.207 6.531 9.739 1.00 95.12 81 ARG A CA 1
ATOM 657 C C . ARG A 1 81 ? -2.589 6.646 9.132 1.00 95.12 81 ARG A C 1
ATOM 659 O O . ARG A 1 81 ? -2.848 7.588 8.389 1.00 95.12 81 ARG A O 1
ATOM 666 N N . LEU A 1 82 ? -3.435 5.673 9.428 1.00 94.25 82 LEU A N 1
ATOM 667 C CA . LEU A 1 82 ? -4.800 5.617 8.931 1.00 94.25 82 LEU A CA 1
ATOM 668 C C . LEU A 1 82 ? -5.752 5.807 10.097 1.00 94.25 82 LEU A C 1
ATOM 670 O O . LEU A 1 82 ? -5.622 5.131 11.120 1.00 94.25 82 LEU A O 1
ATOM 674 N N . THR A 1 83 ? -6.716 6.700 9.918 1.00 92.38 83 THR A N 1
ATOM 675 C CA . THR A 1 83 ? -7.872 6.800 10.803 1.00 92.38 83 THR A CA 1
ATOM 676 C C . THR A 1 83 ? -8.907 5.778 10.354 1.00 92.38 83 THR A C 1
ATOM 678 O O . THR A 1 83 ? -9.272 5.745 9.182 1.00 92.38 83 THR A O 1
ATOM 681 N N . LEU A 1 84 ? -9.351 4.939 11.286 1.00 89.38 84 LEU A N 1
ATOM 682 C CA . LEU A 1 84 ? -10.438 3.988 11.087 1.00 89.38 84 LEU A CA 1
ATOM 683 C C . LEU A 1 84 ? -11.709 4.560 11.717 1.00 89.38 84 LEU A C 1
ATOM 685 O O . LEU A 1 84 ? -11.673 5.098 12.825 1.00 89.38 84 LEU A O 1
ATOM 689 N N . ASN A 1 85 ? -12.833 4.387 11.038 1.00 82.12 85 ASN A N 1
ATOM 690 C CA . ASN A 1 85 ? -14.173 4.714 11.491 1.00 82.12 85 ASN A CA 1
ATOM 691 C C . ASN A 1 85 ? -14.886 3.418 11.909 1.00 82.12 85 ASN A C 1
ATOM 693 O O . ASN A 1 85 ? -15.597 2.816 11.103 1.00 82.12 85 ASN A O 1
ATOM 697 N N . PRO A 1 86 ? -14.752 2.967 13.172 1.00 62.41 86 PRO A N 1
ATOM 698 C CA . PRO A 1 86 ? -15.304 1.693 13.650 1.00 62.41 86 PRO A CA 1
ATOM 699 C C . PRO A 1 86 ? -16.846 1.646 13.746 1.00 62.41 86 PRO A C 1
ATOM 701 O O . PRO A 1 86 ? -17.385 0.843 14.502 1.00 62.41 86 PRO A O 1
ATOM 704 N N . GLY A 1 87 ? -17.572 2.489 13.003 1.00 55.91 87 GLY A N 1
ATOM 705 C CA . GLY A 1 87 ? -19.016 2.678 13.148 1.00 55.91 87 GLY A CA 1
ATOM 706 C C . GLY A 1 87 ? -19.803 3.010 11.878 1.00 55.91 87 GLY A C 1
ATOM 707 O O . GLY A 1 87 ? -21.003 3.236 11.994 1.00 55.91 87 GLY A O 1
ATOM 708 N N . MET A 1 88 ? -19.203 3.030 10.681 1.00 49.28 88 MET A N 1
ATOM 709 C CA . MET A 1 88 ? -20.017 3.004 9.458 1.00 49.28 88 MET A CA 1
ATOM 710 C C . MET A 1 88 ? -20.341 1.553 9.114 1.00 49.28 88 MET A C 1
ATOM 712 O O . MET A 1 88 ? -19.585 0.870 8.426 1.00 49.28 88 MET A O 1
ATOM 716 N N . GLU A 1 89 ? -21.490 1.072 9.589 1.00 44.06 89 GLU A N 1
ATOM 717 C CA . GLU A 1 89 ? -22.180 -0.003 8.8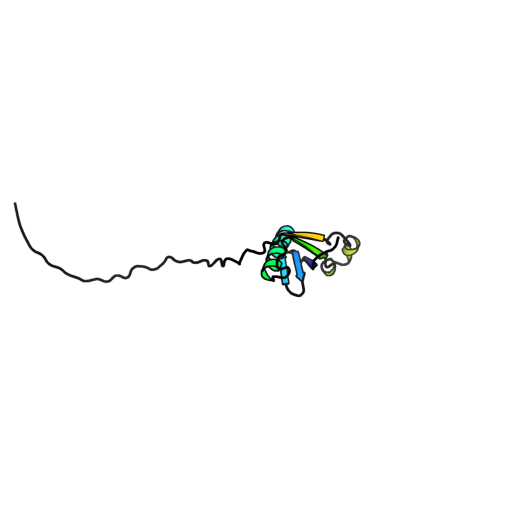81 1.00 44.06 89 GLU A CA 1
ATOM 718 C C . GLU A 1 89 ? -22.331 0.451 7.426 1.00 44.06 89 GLU A C 1
ATOM 720 O O . GLU A 1 89 ? -22.814 1.556 7.174 1.00 44.06 89 GLU A O 1
ATOM 725 N N . CYS A 1 90 ? -21.829 -0.345 6.477 1.00 40.81 90 CYS A N 1
ATOM 726 C CA . CYS A 1 90 ? -21.943 -0.047 5.056 1.00 40.81 90 CYS A CA 1
ATOM 727 C C . CYS A 1 90 ? -23.422 0.189 4.733 1.00 40.81 90 CYS A C 1
ATOM 729 O O . CYS A 1 90 ? -24.197 -0.763 4.670 1.00 40.81 90 CYS A O 1
ATOM 731 N N . SER A 1 91 ? -23.824 1.445 4.547 1.00 42.16 91 SER A N 1
ATOM 732 C CA . SER A 1 91 ? -25.134 1.742 4.001 1.00 42.16 91 SER A CA 1
ATOM 733 C C . SER A 1 91 ? -25.112 1.264 2.557 1.00 42.16 91 SER A C 1
ATOM 735 O O . SER A 1 91 ? -24.393 1.789 1.706 1.00 42.16 91 SER A O 1
ATOM 737 N N . GLU A 1 92 ? -25.852 0.192 2.291 1.00 39.84 92 GLU A N 1
ATOM 738 C CA . GLU A 1 92 ? -26.130 -0.253 0.938 1.00 39.84 92 GLU A CA 1
ATOM 739 C C . GLU A 1 92 ? -26.710 0.940 0.170 1.00 39.84 92 GLU A C 1
ATOM 741 O O . GLU A 1 92 ? -27.840 1.372 0.403 1.00 39.84 92 GLU A O 1
ATOM 746 N N . HIS A 1 93 ? -25.944 1.497 -0.768 1.00 41.09 93 HIS A N 1
ATOM 747 C CA . HIS A 1 93 ? -26.518 2.281 -1.851 1.00 41.09 93 HIS A CA 1
ATOM 748 C C . HIS A 1 93 ? -27.290 1.321 -2.760 1.00 41.09 93 HIS A C 1
ATOM 750 O O . HIS A 1 93 ? -26.850 0.944 -3.844 1.00 41.09 93 HIS A O 1
ATOM 756 N N . VAL A 1 94 ? -28.480 0.929 -2.305 1.00 44.00 94 VAL A N 1
ATOM 757 C CA . VAL A 1 94 ? -29.539 0.460 -3.188 1.00 44.00 94 VAL A CA 1
ATOM 758 C C . VAL A 1 94 ? -29.912 1.663 -4.045 1.00 44.00 94 VAL A C 1
ATOM 760 O O . VAL A 1 94 ? -30.619 2.569 -3.606 1.00 44.00 94 VAL A O 1
ATOM 763 N N . SER A 1 95 ? -29.411 1.688 -5.282 1.00 41.88 95 SER A N 1
ATOM 764 C CA . SER A 1 95 ? -29.986 2.502 -6.354 1.00 41.88 95 SER A CA 1
ATO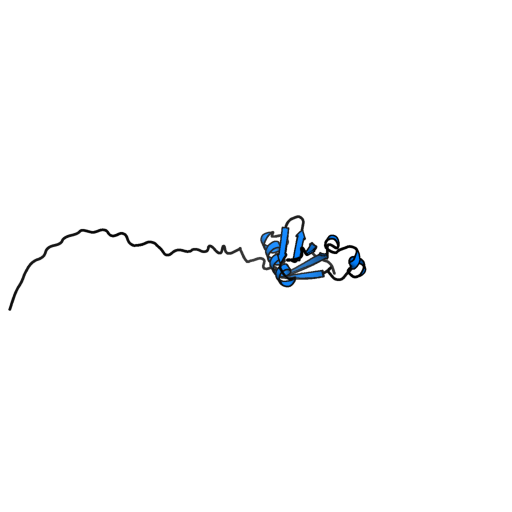M 765 C C . SER A 1 95 ? -31.412 2.011 -6.607 1.00 41.88 95 SER A C 1
ATOM 767 O O . SER A 1 95 ? -31.677 1.216 -7.505 1.00 41.88 95 SER A O 1
ATOM 769 N N . GLY A 1 96 ? -32.339 2.457 -5.761 1.00 38.81 96 GLY A N 1
ATOM 770 C CA . GLY A 1 96 ? -33.773 2.270 -5.904 1.00 38.81 96 GLY A CA 1
ATOM 771 C C . GLY A 1 96 ? -34.299 3.179 -7.006 1.00 38.81 96 GLY A C 1
ATOM 772 O O . GLY A 1 96 ? -34.915 4.205 -6.737 1.00 38.81 96 GLY A O 1
ATOM 773 N N . GLY A 1 97 ? -34.058 2.806 -8.261 1.00 41.22 97 GLY A N 1
ATOM 774 C CA . GLY A 1 97 ? -34.783 3.363 -9.394 1.00 41.22 97 GLY A CA 1
ATOM 775 C C . GLY A 1 97 ? -36.219 2.848 -9.371 1.00 41.22 97 GLY A C 1
ATOM 776 O O . GLY A 1 97 ? -36.494 1.748 -9.834 1.00 41.22 97 GLY A O 1
ATOM 777 N N . THR A 1 98 ? -37.151 3.623 -8.823 1.00 44.94 98 THR A N 1
ATOM 778 C CA . THR A 1 98 ? -38.589 3.389 -9.006 1.00 44.94 98 THR A CA 1
ATOM 779 C C . THR A 1 98 ? -39.248 4.697 -9.376 1.00 44.94 98 THR A C 1
ATOM 781 O O . THR A 1 98 ? -39.486 5.476 -8.470 1.00 44.94 98 THR A O 1
ATOM 784 N N . ILE A 1 99 ? -39.604 4.898 -10.652 1.00 40.19 99 ILE A N 1
ATOM 785 C CA . ILE A 1 99 ? -40.940 5.390 -11.036 1.00 40.19 99 ILE A CA 1
ATOM 786 C C . ILE A 1 99 ? -41.227 4.974 -12.488 1.00 40.19 99 ILE A C 1
ATOM 788 O O . ILE A 1 99 ? -40.539 5.391 -13.413 1.00 40.19 99 ILE A O 1
ATOM 792 N N . GLY A 1 100 ? -42.255 4.152 -12.696 1.00 39.47 100 GLY A N 1
ATOM 793 C CA . GLY A 1 100 ? -42.679 3.747 -14.036 1.00 39.47 100 GLY A CA 1
ATOM 794 C C . GLY A 1 100 ? -43.810 2.726 -14.038 1.00 39.47 100 GLY A C 1
ATOM 795 O O . GLY A 1 100 ? -43.726 1.727 -14.742 1.00 39.47 100 GLY A O 1
ATOM 796 N N . ARG A 1 101 ? -44.864 2.935 -13.237 1.00 37.16 101 ARG A N 1
ATOM 797 C CA . ARG A 1 101 ? -46.089 2.129 -13.332 1.00 37.16 101 ARG A CA 1
ATOM 798 C C . ARG A 1 101 ? -47.250 3.021 -13.758 1.00 37.16 101 ARG A C 1
ATOM 800 O O . ARG A 1 101 ? -47.770 3.803 -12.970 1.00 37.16 101 ARG A O 1
ATOM 807 N N . ALA A 1 102 ? -47.608 2.906 -15.034 1.00 44.69 102 ALA A N 1
ATOM 808 C CA . ALA A 1 102 ? -48.774 3.538 -15.635 1.00 44.69 102 ALA A CA 1
ATOM 809 C C . ALA A 1 102 ? -50.074 3.083 -14.938 1.00 44.69 102 ALA A C 1
ATOM 811 O O . ALA A 1 102 ? -50.193 1.900 -14.595 1.00 44.69 102 ALA A O 1
ATOM 812 N N . PRO A 1 103 ? -51.071 3.966 -14.750 1.00 43.44 103 PRO A N 1
ATOM 813 C CA . PRO A 1 103 ? -52.361 3.555 -14.219 1.00 43.44 103 PRO A CA 1
ATOM 814 C C . PRO A 1 103 ? -53.173 2.805 -15.284 1.00 43.44 103 PRO A C 1
ATOM 816 O O . PRO A 1 103 ? -53.373 3.270 -16.408 1.00 43.44 103 PRO A O 1
ATOM 819 N N . ALA A 1 104 ? -53.649 1.622 -14.898 1.00 42.28 104 ALA A N 1
ATOM 820 C CA . ALA A 1 104 ? -54.549 0.791 -15.679 1.00 42.28 104 ALA A CA 1
ATOM 821 C C . ALA A 1 104 ? -55.909 1.484 -15.857 1.00 42.28 104 ALA A C 1
ATOM 823 O O . ALA A 1 104 ? -56.574 1.845 -14.887 1.00 42.28 104 ALA A O 1
ATOM 824 N N . ARG A 1 105 ? -56.348 1.621 -17.113 1.00 41.72 105 ARG A N 1
ATOM 825 C CA . ARG A 1 105 ? -57.728 1.974 -17.455 1.00 41.72 105 ARG A CA 1
ATOM 826 C C . ARG A 1 105 ? -58.662 0.845 -17.007 1.00 41.72 105 ARG A C 1
ATOM 828 O O . ARG A 1 105 ? -58.532 -0.280 -17.483 1.00 41.72 105 ARG A O 1
ATOM 835 N N . ARG A 1 106 ? -59.649 1.153 -16.166 1.00 42.72 106 ARG A N 1
ATOM 836 C CA . ARG A 1 106 ? -60.900 0.387 -16.072 1.00 42.72 106 ARG A CA 1
ATOM 837 C C . ARG A 1 106 ? -62.061 1.338 -16.303 1.00 42.72 106 ARG A C 1
ATOM 839 O O . ARG A 1 106 ? -62.210 2.325 -15.593 1.00 42.72 106 ARG A O 1
ATOM 846 N N . GLY A 1 107 ? -62.820 1.049 -17.353 1.00 36.34 107 GLY A N 1
ATOM 847 C CA . GLY A 1 107 ? -64.071 1.721 -17.651 1.00 36.34 107 GLY A CA 1
ATOM 848 C C . GLY A 1 107 ? -65.231 1.174 -16.827 1.00 36.34 107 GLY A C 1
ATOM 849 O O . GLY A 1 107 ? -65.150 0.086 -16.259 1.00 36.34 107 GLY A O 1
ATOM 850 N N . GLY A 1 108 ? -66.322 1.935 -16.868 1.00 36.34 108 GLY A N 1
ATOM 851 C CA . GLY A 1 108 ? -67.680 1.426 -16.721 1.00 36.34 108 GLY A CA 1
ATOM 852 C C . GLY A 1 108 ? -68.290 1.558 -15.332 1.00 36.34 108 GLY A C 1
ATOM 853 O O . GLY A 1 108 ? -68.239 0.620 -14.549 1.00 36.34 108 GLY A O 1
ATOM 854 N N . ALA A 1 109 ? -68.986 2.669 -15.094 1.00 38.84 109 ALA A N 1
ATOM 855 C CA . ALA A 1 109 ? -70.266 2.643 -14.391 1.00 38.84 109 ALA A CA 1
ATOM 856 C C . ALA A 1 109 ? -71.106 3.840 -14.852 1.00 38.84 109 ALA A C 1
ATOM 858 O O . ALA A 1 109 ? -70.746 4.997 -14.652 1.00 38.84 109 ALA A O 1
ATOM 859 N N . VAL A 1 110 ? -72.197 3.514 -15.537 1.00 46.44 110 VAL A N 1
ATOM 860 C CA . VAL A 1 110 ? -73.283 4.404 -15.943 1.00 46.44 110 VAL A CA 1
ATOM 861 C C . VAL A 1 110 ? -74.123 4.714 -14.703 1.00 46.44 110 VAL A C 1
ATOM 863 O O . VAL A 1 110 ? -74.491 3.788 -13.984 1.00 46.44 110 VAL A O 1
ATOM 866 N N . ALA A 1 111 ? -74.459 5.983 -14.478 1.00 43.56 111 ALA A N 1
ATOM 867 C CA . ALA A 1 111 ? -75.544 6.370 -13.581 1.00 43.56 111 ALA A CA 1
ATOM 868 C C . ALA A 1 111 ? -76.277 7.592 -14.149 1.00 43.56 111 ALA A C 1
ATOM 870 O O . ALA A 1 111 ? -75.712 8.668 -14.332 1.00 43.56 111 ALA A O 1
ATOM 871 N N . THR A 1 112 ? -77.537 7.350 -14.476 1.00 44.25 112 THR A N 1
ATOM 872 C CA . THR A 1 112 ? -78.565 8.237 -15.015 1.00 44.25 112 THR A CA 1
ATOM 873 C C . THR A 1 112 ? -79.189 9.089 -13.900 1.00 44.25 112 THR A C 1
ATOM 875 O O . THR A 1 112 ? -79.511 8.544 -12.850 1.00 44.25 112 THR A O 1
ATOM 878 N N . ALA A 1 113 ? -79.443 10.377 -14.151 1.00 43.06 113 ALA A N 1
ATOM 879 C CA . ALA A 1 113 ? -80.468 11.206 -13.485 1.00 43.06 113 ALA A CA 1
ATOM 880 C C . ALA A 1 113 ? -80.708 12.452 -14.372 1.00 43.06 113 ALA A C 1
ATOM 882 O O . ALA A 1 113 ? -79.752 13.148 -14.698 1.00 43.06 113 ALA A O 1
ATOM 883 N N . ALA A 1 114 ? -81.854 12.564 -15.060 1.00 40.09 114 ALA A N 1
ATOM 884 C CA . ALA A 1 114 ? -83.065 13.303 -14.640 1.00 4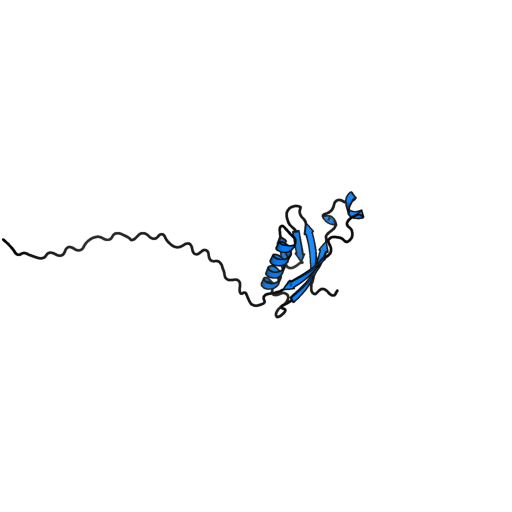0.09 114 ALA A CA 1
ATOM 885 C C . ALA A 1 114 ? -82.788 14.814 -14.421 1.00 40.09 114 ALA A C 1
ATOM 887 O O . ALA A 1 114 ? -82.060 15.149 -13.500 1.00 40.09 114 ALA A O 1
ATOM 888 N N . VAL A 1 115 ? -83.124 15.713 -15.363 1.00 50.16 115 VAL A N 1
ATOM 889 C CA . VAL A 1 115 ? -84.442 16.344 -15.680 1.00 50.16 115 VAL A CA 1
ATOM 890 C C . VAL A 1 115 ? -84.638 17.677 -14.925 1.00 50.16 115 VAL A C 1
ATOM 892 O O . VAL A 1 115 ? -84.224 17.786 -13.782 1.00 50.16 115 VAL A O 1
ATOM 895 N N . GLU A 1 116 ? -85.288 18.633 -15.616 1.00 40.12 116 GLU A N 1
ATOM 896 C CA . GLU A 1 116 ? -85.644 20.037 -15.277 1.00 40.12 116 GLU A CA 1
ATOM 897 C C . GLU A 1 116 ? -84.589 21.082 -15.710 1.00 40.12 116 GLU A C 1
ATOM 899 O O . GLU A 1 116 ? -83.426 20.979 -15.356 1.00 40.12 116 GLU A O 1
ATOM 904 N N . GLY A 1 117 ? -84.854 22.116 -16.517 1.00 42.84 117 GLY A N 1
ATOM 905 C CA . GLY A 1 117 ? -86.084 22.662 -17.094 1.00 42.84 117 GLY A CA 1
ATOM 906 C C . GLY A 1 117 ? -86.054 24.199 -17.030 1.00 42.84 117 GLY A C 1
ATOM 907 O O . GLY A 1 117 ? -86.328 24.710 -15.958 1.00 42.84 117 GLY A O 1
ATOM 908 N N . THR A 1 118 ? -85.764 24.862 -18.170 1.00 40.72 118 THR A N 1
ATOM 909 C CA . THR A 1 118 ? -86.346 26.145 -18.685 1.00 40.72 118 THR A CA 1
ATOM 910 C C . THR A 1 118 ? -86.185 27.422 -17.809 1.00 40.72 118 THR A C 1
ATOM 912 O O . THR A 1 118 ? -86.061 27.305 -16.595 1.00 40.72 118 THR A O 1
ATOM 915 N N . PRO A 1 119 ? -86.233 28.670 -18.337 1.00 65.12 119 PRO A N 1
ATOM 916 C CA . PRO A 1 119 ? -86.502 29.154 -19.699 1.00 65.12 119 PRO A CA 1
ATOM 917 C C . PRO A 1 119 ? -85.325 29.763 -20.468 1.00 65.12 119 PRO A C 1
ATOM 919 O O . PRO A 1 119 ? -84.372 30.272 -19.841 1.00 65.12 119 PRO A O 1
#

Secondary structure (DSSP, 8-state):
---SEEEEEEE-SS-EEEEETTEEEEESSHHHHHHHHHHHHHHTTSSTT-SEEEEEEEE-GGGS-HHHHTTTTTSS-EEEEEE--TT--------------PPPP--------------

Radius of gyration: 30.3 Å; chains: 1; bounding box: 107×42×38 Å

Sequence (119 aa):
MQADLGVRLIHDGNCWIACHPVFEAQGRDLSELDLNLAGCLERARLFPGRTEITVFMAFDFGCIPIWIRQYAYHYFNRHVRLTLNPGMECSEHVSGGTIGRAPARRGGAVATAAVEGTP

pLDDT: mean 75.67, std 21.83, range [36.34, 97.5]

Foldseek 3Di:
DDFPEEWEWEDPPQWIWTDDPVDIAIDSDPVNRLVRVLVGCLVVVVPAPDQKGKYWYHYDCVRPPPVCCVVPVPDPTDIDMHGHDNDPPPDPPPPPDDDDDDDDDDDDDDDDDDDDDDD